Protein AF-A0A2U0SZQ0-F1 (afdb_monomer_lite)

Structure (mmCIF, N/CA/C/O backbone):
data_AF-A0A2U0SZQ0-F1
#
_entry.id   AF-A0A2U0SZQ0-F1
#
loop_
_atom_site.group_PDB
_atom_site.id
_atom_site.type_symbol
_atom_site.label_atom_id
_atom_site.label_alt_id
_atom_site.label_comp_id
_atom_site.label_asym_id
_atom_site.label_entity_id
_atom_site.label_seq_id
_atom_site.pdbx_PDB_ins_code
_atom_site.Cartn_x
_atom_site.Cartn_y
_atom_site.Cartn_z
_atom_site.occupancy
_atom_site.B_iso_or_equiv
_atom_site.auth_seq_id
_atom_site.auth_comp_id
_atom_site.auth_asym_id
_atom_site.auth_atom_id
_atom_site.pdbx_PDB_model_num
ATOM 1 N N . MET A 1 1 ? -16.485 -9.168 3.662 1.00 82.81 1 MET A N 1
ATOM 2 C CA . MET A 1 1 ? -15.797 -9.843 2.529 1.00 82.81 1 MET A CA 1
ATOM 3 C C .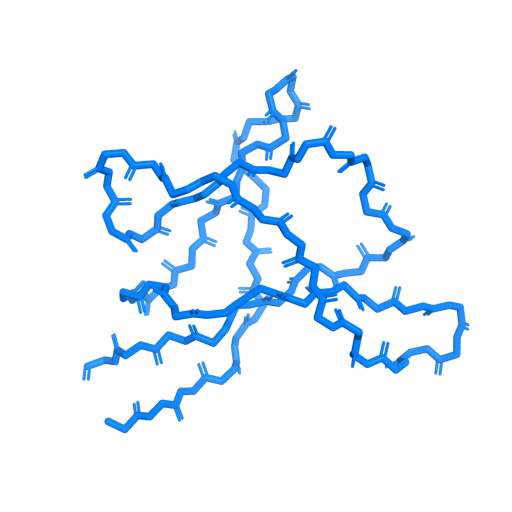 MET A 1 1 ? -14.544 -9.043 2.234 1.00 82.81 1 MET A C 1
ATOM 5 O O . MET A 1 1 ? -14.650 -7.822 2.244 1.00 82.81 1 MET A O 1
ATOM 9 N N . ASN A 1 2 ? -13.398 -9.685 2.008 1.00 91.44 2 ASN A N 1
ATOM 10 C CA . ASN A 1 2 ? -12.166 -8.955 1.708 1.00 91.44 2 ASN A CA 1
ATOM 11 C C . ASN A 1 2 ? -12.146 -8.528 0.237 1.00 91.44 2 ASN A C 1
ATOM 13 O O . ASN A 1 2 ? -12.537 -9.310 -0.631 1.00 91.44 2 ASN A O 1
ATOM 17 N N . VAL A 1 3 ? -11.708 -7.300 -0.041 1.00 93.75 3 VAL A N 1
ATOM 18 C CA . VAL A 1 3 ? -11.625 -6.747 -1.401 1.00 93.75 3 VAL A CA 1
ATOM 19 C C . VAL A 1 3 ? -10.281 -6.056 -1.581 1.00 93.75 3 VAL A C 1
ATOM 21 O O . VAL A 1 3 ? -9.883 -5.271 -0.727 1.00 93.75 3 VAL A O 1
ATOM 24 N N . ILE A 1 4 ? -9.599 -6.324 -2.696 1.00 95.25 4 ILE A N 1
ATOM 25 C CA . ILE A 1 4 ? -8.383 -5.604 -3.084 1.00 95.25 4 ILE A CA 1
ATOM 26 C C . ILE A 1 4 ? -8.794 -4.357 -3.866 1.00 95.25 4 ILE A C 1
ATOM 28 O O . ILE A 1 4 ? -9.474 -4.453 -4.888 1.00 95.25 4 ILE A O 1
ATOM 32 N N . THR A 1 5 ? -8.395 -3.186 -3.382 1.00 94.38 5 THR A N 1
ATOM 33 C CA . THR A 1 5 ? -8.701 -1.886 -3.990 1.00 94.38 5 THR A CA 1
ATOM 34 C C . THR A 1 5 ? -7.441 -1.033 -4.101 1.00 94.38 5 THR A C 1
ATOM 36 O O . THR A 1 5 ? -6.563 -1.165 -3.247 1.00 94.38 5 THR A O 1
ATOM 39 N N . PRO A 1 6 ? -7.329 -0.152 -5.108 1.00 95.62 6 PRO A N 1
ATOM 40 C CA . PRO A 1 6 ? -6.212 0.784 -5.186 1.00 95.62 6 PRO A CA 1
ATOM 41 C C . PRO A 1 6 ? -6.193 1.699 -3.955 1.00 95.62 6 PRO A C 1
ATOM 43 O O . PRO A 1 6 ? -7.246 2.160 -3.508 1.00 95.62 6 PRO A O 1
ATOM 46 N N . ALA A 1 7 ? -5.001 1.943 -3.414 1.00 96.38 7 ALA A N 1
ATOM 47 C CA . ALA A 1 7 ? -4.783 2.874 -2.315 1.00 96.38 7 ALA A CA 1
ATOM 48 C C . ALA A 1 7 ? -4.354 4.240 -2.867 1.00 96.38 7 ALA A C 1
ATOM 50 O O . ALA A 1 7 ? -3.560 4.324 -3.805 1.00 96.38 7 ALA A O 1
ATOM 51 N N . ALA A 1 8 ? -4.879 5.319 -2.293 1.00 96.56 8 ALA A N 1
ATOM 52 C CA . ALA A 1 8 ? -4.548 6.680 -2.697 1.00 96.56 8 ALA A CA 1
ATOM 53 C C . ALA A 1 8 ? -3.450 7.248 -1.796 1.00 96.56 8 ALA A C 1
ATOM 55 O O . ALA A 1 8 ? -3.556 7.164 -0.574 1.00 96.56 8 ALA A O 1
ATOM 56 N N . LEU A 1 9 ? -2.417 7.845 -2.390 1.00 96.38 9 LEU A N 1
ATOM 57 C CA . LEU A 1 9 ? -1.387 8.559 -1.640 1.00 96.38 9 LEU A CA 1
ATOM 58 C C . LEU A 1 9 ? -1.964 9.879 -1.112 1.00 96.38 9 LEU A C 1
ATOM 60 O O . LEU A 1 9 ? -2.442 10.700 -1.896 1.00 96.38 9 LEU A O 1
ATOM 64 N N . VAL A 1 10 ? -1.900 10.082 0.203 1.00 96.12 10 VAL A N 1
ATOM 65 C CA . VAL A 1 10 ? -2.449 11.269 0.882 1.00 96.12 10 VAL A CA 1
ATOM 66 C C . VAL A 1 10 ? -1.363 12.168 1.469 1.00 96.12 10 VAL A C 1
ATOM 68 O O . VAL A 1 10 ? -1.535 13.385 1.479 1.00 96.12 10 VAL A O 1
ATOM 71 N N . ASN A 1 11 ? -0.215 11.608 1.870 1.00 93.88 11 ASN A N 1
ATOM 72 C CA . ASN A 1 11 ? 0.964 12.384 2.257 1.00 93.88 11 ASN A CA 1
ATOM 73 C C . ASN A 1 11 ? 2.236 11.811 1.605 1.00 93.88 11 ASN A C 1
ATOM 75 O O . ASN A 1 11 ? 2.784 10.822 2.095 1.00 93.88 11 ASN A O 1
ATOM 79 N N . PRO A 1 12 ? 2.749 12.433 0.526 1.00 88.88 12 PRO A N 1
ATOM 80 C CA . PRO A 1 12 ? 3.971 11.981 -0.136 1.00 88.88 12 PRO A CA 1
ATOM 81 C C . PRO A 1 12 ? 5.223 12.049 0.744 1.00 88.88 12 PRO A C 1
ATOM 83 O O . PRO A 1 12 ? 6.122 11.236 0.565 1.00 88.88 12 PRO A O 1
ATOM 86 N N . GLY A 1 13 ? 5.295 13.002 1.683 1.00 91.06 13 GLY A N 1
ATOM 87 C CA . GLY A 1 13 ? 6.472 13.182 2.541 1.00 91.06 13 GLY A CA 1
ATOM 88 C C . GLY A 1 13 ? 6.656 12.058 3.560 1.00 91.06 13 GLY A C 1
ATOM 89 O O . GLY A 1 13 ? 7.780 11.762 3.953 1.00 91.06 13 GLY A O 1
ATOM 90 N N . GLU A 1 14 ? 5.558 11.414 3.951 1.00 91.88 14 GLU A N 1
ATOM 91 C CA . GLU A 1 14 ? 5.543 10.302 4.907 1.00 91.88 14 GLU A CA 1
ATOM 92 C C . GLU A 1 14 ? 5.207 8.965 4.243 1.00 91.88 14 GLU A C 1
ATOM 94 O O . GLU A 1 14 ? 5.104 7.960 4.935 1.00 91.88 14 GLU A O 1
ATOM 99 N N . PHE A 1 15 ? 5.023 8.941 2.918 1.00 95.00 15 PHE A N 1
ATOM 100 C CA . PHE A 1 15 ? 4.497 7.786 2.187 1.00 95.00 15 PHE A CA 1
ATOM 101 C C . PHE A 1 15 ? 3.213 7.221 2.829 1.00 95.00 15 PHE A C 1
ATOM 103 O O . PHE A 1 15 ? 3.068 6.007 2.992 1.00 95.00 15 PHE A O 1
ATOM 110 N N . GLU A 1 16 ? 2.288 8.111 3.208 1.00 96.56 16 GLU A N 1
ATOM 111 C CA . GLU A 1 16 ? 0.988 7.748 3.783 1.00 96.56 16 GLU A CA 1
ATOM 112 C C . GLU A 1 16 ? -0.050 7.511 2.684 1.00 96.56 16 GLU A C 1
ATOM 114 O O . GLU A 1 16 ? -0.247 8.350 1.796 1.00 96.56 16 GLU A O 1
ATOM 119 N N . TYR A 1 17 ? -0.762 6.393 2.797 1.00 97.44 17 TYR A N 1
ATOM 120 C CA . TYR A 1 17 ? -1.806 5.954 1.885 1.00 97.44 17 TYR A CA 1
ATOM 121 C C . TYR A 1 17 ? -3.124 5.724 2.621 1.00 97.44 17 TYR A C 1
ATOM 123 O O . TYR A 1 17 ? -3.144 5.363 3.798 1.00 97.44 17 TYR A O 1
ATOM 131 N N . GLN A 1 18 ? -4.226 5.873 1.888 1.00 97.00 18 GLN A N 1
ATOM 132 C CA . GLN A 1 18 ? -5.583 5.614 2.356 1.00 97.00 18 GLN A CA 1
ATOM 133 C C . GLN A 1 18 ? -6.303 4.609 1.445 1.00 97.00 18 GLN A C 1
ATOM 135 O O . GLN A 1 18 ? -6.162 4.648 0.219 1.00 97.00 18 GLN A O 1
ATOM 140 N N . ALA A 1 19 ? -7.107 3.732 2.043 1.00 95.25 19 ALA A N 1
ATOM 141 C CA . ALA A 1 19 ? -8.001 2.797 1.364 1.00 95.25 19 ALA A CA 1
ATOM 142 C C . ALA A 1 19 ? -9.431 2.898 1.923 1.00 95.25 19 ALA A C 1
ATOM 144 O O . ALA A 1 19 ? -9.650 3.424 3.004 1.00 95.25 19 ALA A O 1
ATOM 145 N N . ASN A 1 20 ? -10.436 2.399 1.197 1.00 91.19 20 ASN A N 1
ATOM 146 C CA . ASN A 1 20 ? -11.841 2.504 1.622 1.00 91.19 20 ASN A CA 1
ATOM 147 C C . ASN A 1 20 ? -12.293 1.280 2.444 1.00 91.19 20 ASN A C 1
ATOM 149 O O . ASN A 1 20 ? -13.112 0.477 1.982 1.00 91.19 20 ASN A O 1
ATOM 153 N N . GLY A 1 21 ? -11.710 1.112 3.630 1.00 91.69 21 GLY A N 1
ATOM 154 C CA . GLY A 1 21 ? -12.045 0.047 4.577 1.00 91.69 21 GLY A CA 1
ATOM 155 C C . GLY A 1 21 ? -10.873 -0.325 5.480 1.00 91.69 21 GLY A C 1
ATOM 156 O O . GLY A 1 21 ? -9.769 0.189 5.318 1.00 91.69 21 GLY A O 1
ATOM 157 N N . LYS A 1 22 ? -11.107 -1.253 6.413 1.00 94.38 22 LYS A N 1
ATOM 158 C CA . LYS A 1 22 ? -10.072 -1.699 7.353 1.00 94.38 22 LYS A CA 1
ATOM 159 C C . LYS A 1 22 ? -8.995 -2.498 6.629 1.00 94.38 22 LYS A C 1
ATOM 161 O O . LYS A 1 22 ? -9.304 -3.550 6.071 1.00 94.38 22 LYS A O 1
ATOM 166 N N . ILE A 1 23 ? -7.752 -2.036 6.673 1.00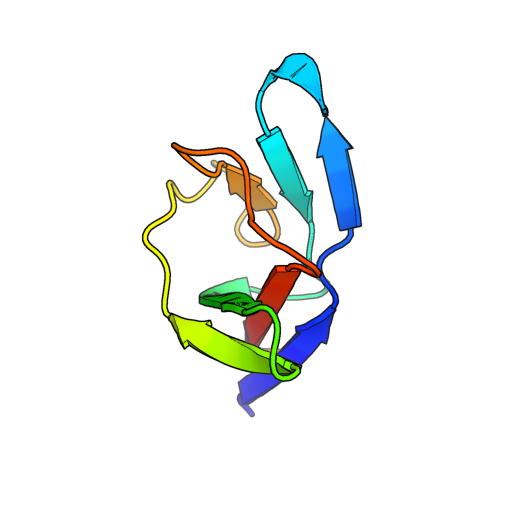 96.12 23 ILE A N 1
ATOM 167 C CA . ILE A 1 23 ? -6.632 -2.651 5.952 1.00 96.12 23 ILE A CA 1
ATOM 168 C C . ILE A 1 23 ? -6.223 -3.977 6.603 1.00 96.12 23 ILE A C 1
ATOM 170 O O . ILE A 1 23 ? -6.104 -4.088 7.822 1.00 96.12 23 ILE A O 1
ATOM 174 N N . VAL A 1 24 ? -6.008 -4.991 5.766 1.00 95.50 24 VAL A N 1
ATOM 175 C CA . VAL A 1 24 ? -5.549 -6.332 6.165 1.00 95.50 24 VAL A CA 1
ATOM 176 C C . VAL A 1 24 ? -4.161 -6.621 5.609 1.00 95.50 24 VAL A C 1
ATOM 178 O O . VAL A 1 24 ? -3.313 -7.175 6.304 1.00 95.50 24 VAL A O 1
ATOM 181 N N . ARG A 1 25 ? -3.945 -6.287 4.332 1.00 96.38 25 ARG A N 1
ATOM 182 C CA . ARG A 1 25 ? -2.690 -6.484 3.599 1.00 96.38 25 ARG A CA 1
ATOM 183 C C . ARG A 1 25 ? -2.503 -5.359 2.594 1.00 96.38 25 ARG A C 1
ATOM 185 O O . ARG A 1 25 ? -3.481 -4.811 2.088 1.00 96.38 25 ARG A O 1
ATOM 192 N N . VAL A 1 26 ? -1.251 -5.064 2.276 1.00 97.25 26 VAL A N 1
ATOM 193 C CA . VAL A 1 26 ? -0.872 -4.061 1.281 1.00 97.25 26 VAL A CA 1
ATOM 194 C C . VAL A 1 26 ? 0.014 -4.716 0.230 1.00 97.25 26 VAL A C 1
ATOM 196 O O . VAL A 1 26 ? 0.812 -5.602 0.539 1.00 97.25 26 VAL A O 1
ATOM 199 N N . PHE A 1 27 ? -0.154 -4.287 -1.015 1.00 97.50 27 PHE A N 1
ATOM 200 C CA . PHE A 1 27 ? 0.561 -4.786 -2.176 1.00 97.50 27 PHE A CA 1
ATOM 201 C C . PHE A 1 27 ? 1.116 -3.628 -2.996 1.00 97.50 27 PHE A C 1
ATOM 203 O O . PHE A 1 27 ? 0.503 -2.564 -3.073 1.00 97.50 27 PHE A O 1
ATOM 210 N N . ASP A 1 28 ? 2.229 -3.879 -3.665 1.00 96.56 28 ASP A N 1
ATOM 211 C CA . ASP A 1 28 ? 2.802 -3.014 -4.690 1.00 96.56 28 ASP A CA 1
ATOM 212 C C . ASP A 1 28 ? 2.934 -3.793 -6.000 1.00 96.56 28 ASP A C 1
ATOM 214 O O . ASP A 1 28 ? 3.154 -5.008 -5.997 1.00 96.56 28 ASP A O 1
ATOM 218 N N . THR A 1 29 ? 2.767 -3.109 -7.128 1.00 96.25 29 THR A N 1
ATOM 219 C CA . THR A 1 29 ? 2.963 -3.717 -8.445 1.00 96.25 29 THR A CA 1
ATOM 220 C C . THR A 1 29 ? 4.424 -3.652 -8.857 1.00 96.25 29 THR A C 1
ATOM 222 O O . THR A 1 29 ? 5.003 -2.567 -8.875 1.00 96.25 29 THR A O 1
ATOM 225 N N . ASN A 1 30 ? 4.996 -4.771 -9.296 1.00 92.94 30 ASN A N 1
ATOM 226 C CA . ASN A 1 30 ? 6.315 -4.772 -9.935 1.00 92.94 30 ASN A CA 1
ATOM 227 C C . ASN A 1 30 ? 6.259 -4.281 -11.403 1.00 92.94 30 ASN A C 1
ATOM 229 O O . ASN A 1 30 ? 5.197 -3.953 -11.933 1.00 92.94 30 ASN A O 1
ATOM 233 N N . GLY A 1 31 ? 7.406 -4.273 -12.095 1.00 87.81 31 GLY A N 1
ATOM 234 C CA . GLY A 1 31 ? 7.511 -3.860 -13.507 1.00 87.81 31 GLY A CA 1
ATOM 235 C C . GLY A 1 31 ? 6.732 -4.718 -14.507 1.00 87.81 31 GLY A C 1
ATOM 236 O O . GLY A 1 31 ? 6.536 -4.289 -15.641 1.00 87.81 31 GLY A O 1
ATOM 237 N N . SER A 1 32 ? 6.256 -5.888 -14.083 1.00 93.12 32 SER A N 1
ATOM 238 C CA . SER A 1 32 ? 5.395 -6.782 -14.863 1.00 93.12 32 SER A CA 1
ATOM 239 C C . SER A 1 32 ? 3.905 -6.610 -14.528 1.00 93.12 32 SER A C 1
ATOM 241 O O . SER A 1 32 ? 3.067 -7.268 -15.140 1.00 93.12 32 SER A O 1
ATOM 243 N N . GLY A 1 33 ? 3.560 -5.744 -13.567 1.00 89.88 33 GLY A N 1
ATOM 244 C CA . GLY A 1 33 ? 2.191 -5.527 -13.091 1.00 89.88 33 GLY A CA 1
ATOM 245 C C . GLY A 1 33 ? 1.694 -6.560 -12.073 1.00 89.88 33 GLY A C 1
ATOM 246 O O . GLY A 1 33 ? 0.506 -6.571 -11.755 1.00 89.88 33 GLY A O 1
ATOM 247 N N . GLU A 1 34 ? 2.565 -7.428 -11.553 1.00 94.69 34 GLU A N 1
ATOM 248 C CA . GLU A 1 34 ? 2.194 -8.420 -10.538 1.00 94.69 34 GLU A CA 1
ATOM 249 C C . GLU A 1 34 ? 2.080 -7.773 -9.157 1.00 94.69 34 GLU A C 1
ATOM 251 O O . GLU A 1 34 ? 2.929 -6.965 -8.783 1.00 94.69 34 GLU A O 1
ATOM 256 N N . LEU A 1 35 ? 1.066 -8.170 -8.383 1.00 96.06 35 LEU A N 1
ATOM 257 C CA . LEU A 1 35 ? 0.862 -7.709 -7.010 1.00 96.06 35 LEU A CA 1
ATOM 258 C C . LEU A 1 35 ? 1.760 -8.483 -6.044 1.00 96.06 35 LEU A C 1
ATOM 260 O O . LEU A 1 35 ? 1.544 -9.672 -5.799 1.00 96.06 35 LEU A O 1
ATOM 264 N N . LEU A 1 36 ? 2.729 -7.791 -5.457 1.00 96.00 36 LEU A N 1
ATOM 265 C CA . LEU A 1 36 ? 3.624 -8.338 -4.446 1.00 96.00 36 LEU A CA 1
ATOM 266 C C . LEU A 1 36 ? 3.233 -7.795 -3.068 1.00 96.00 36 LEU A C 1
ATOM 268 O O . LEU A 1 36 ? 3.079 -6.582 -2.928 1.00 96.00 36 LEU A O 1
ATOM 272 N N . PRO A 1 37 ?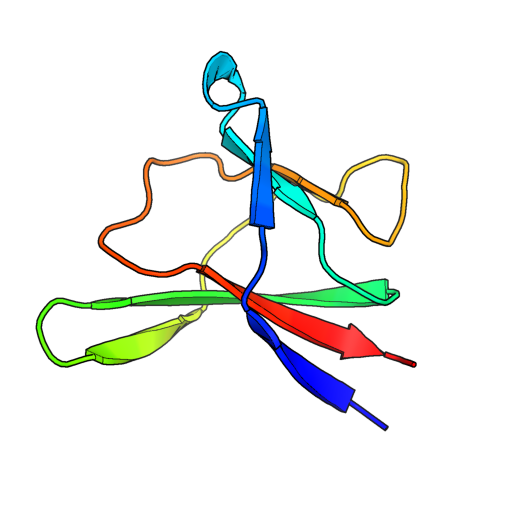 3.047 -8.652 -2.049 1.00 96.06 37 PRO A N 1
ATOM 273 C CA . PRO A 1 37 ? 2.753 -8.188 -0.701 1.00 96.06 37 PRO A CA 1
ATOM 274 C C . PRO A 1 37 ? 3.947 -7.412 -0.144 1.00 96.06 37 PRO A C 1
ATOM 276 O O . PRO A 1 37 ? 5.092 -7.841 -0.292 1.00 96.06 37 PRO A O 1
ATOM 279 N N . ILE A 1 38 ? 3.669 -6.295 0.520 1.00 95.50 38 ILE A N 1
ATOM 280 C CA . ILE A 1 38 ? 4.689 -5.440 1.127 1.00 95.50 38 ILE A CA 1
ATOM 281 C C . ILE A 1 38 ? 4.375 -5.155 2.591 1.00 95.50 38 ILE A C 1
ATOM 283 O O . ILE A 1 38 ? 3.221 -5.173 3.027 1.00 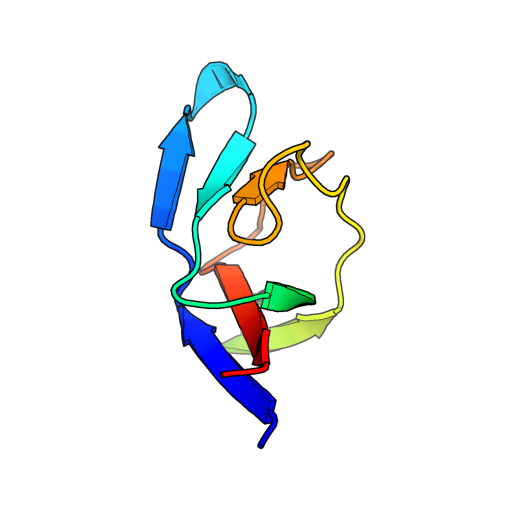95.50 38 ILE A O 1
ATOM 287 N N . GLU A 1 39 ? 5.428 -4.888 3.357 1.00 95.69 39 GLU A N 1
ATOM 288 C CA . GLU A 1 39 ? 5.298 -4.479 4.748 1.00 95.69 39 GLU A CA 1
ATOM 289 C C . GLU A 1 39 ? 4.849 -3.021 4.851 1.00 95.69 39 GLU A C 1
ATOM 291 O O . GLU A 1 39 ? 5.250 -2.156 4.069 1.00 95.69 39 GLU A O 1
ATOM 296 N N . TYR A 1 40 ? 4.019 -2.748 5.852 1.00 95.94 40 TYR A N 1
ATOM 297 C CA . TYR A 1 40 ? 3.490 -1.423 6.114 1.00 95.94 40 TYR A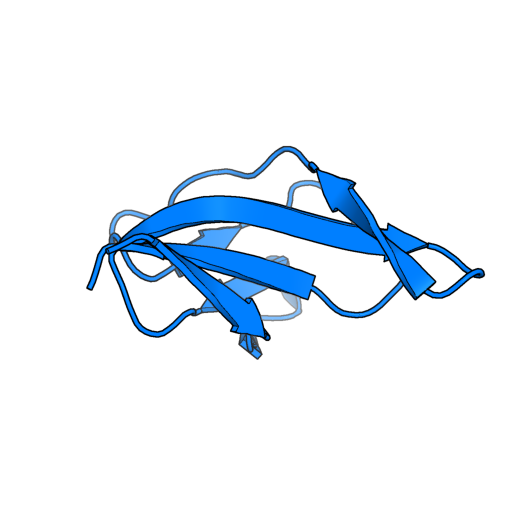 CA 1
ATOM 298 C C . TYR A 1 40 ? 3.312 -1.208 7.615 1.00 95.94 40 TYR A C 1
ATOM 300 O O . TYR A 1 40 ? 3.210 -2.153 8.400 1.00 95.94 40 TYR A O 1
ATOM 308 N N . LYS A 1 41 ? 3.255 0.057 8.020 1.00 96.38 41 LYS A N 1
ATOM 309 C CA . LYS A 1 41 ? 2.879 0.452 9.374 1.00 96.38 41 LYS A CA 1
ATOM 310 C C . LYS A 1 41 ? 1.425 0.910 9.367 1.00 96.38 41 LYS A C 1
ATOM 312 O O . LYS A 1 41 ? 1.086 1.863 8.671 1.00 96.38 41 LYS A O 1
ATOM 317 N N . GLN A 1 42 ? 0.575 0.236 10.135 1.00 93.00 42 GLN A N 1
ATOM 318 C CA . GLN A 1 42 ? -0.822 0.638 10.304 1.00 93.00 42 GLN A CA 1
ATOM 319 C C . GLN A 1 42 ? -0.885 2.021 10.978 1.00 93.00 42 GLN A C 1
ATOM 321 O O . GLN A 1 42 ? -0.181 2.258 11.967 1.00 93.00 42 GLN A O 1
ATOM 326 N N . HIS A 1 43 ? -1.693 2.931 10.429 1.00 93.88 43 HIS A N 1
ATOM 327 C CA . HIS A 1 43 ? -1.976 4.221 11.059 1.00 93.88 43 HIS A CA 1
ATOM 328 C C . HIS A 1 43 ? -2.939 4.032 12.247 1.00 93.88 43 HIS A C 1
ATOM 330 O O . HIS A 1 43 ? -3.511 2.960 12.429 1.00 93.88 43 HIS A O 1
ATOM 336 N N . ALA A 1 44 ? -3.136 5.064 13.071 1.00 91.75 44 ALA A N 1
ATOM 337 C CA . ALA A 1 44 ? -4.166 5.023 14.116 1.00 91.75 44 ALA A CA 1
ATOM 338 C C . ALA A 1 44 ? -5.585 4.888 13.528 1.00 91.75 44 ALA A C 1
ATOM 340 O O . ALA A 1 44 ? -6.472 4.327 14.168 1.00 91.75 44 ALA A O 1
ATOM 341 N N . ASP A 1 45 ? -5.762 5.377 12.299 1.00 92.69 45 ASP A N 1
ATOM 342 C CA . ASP A 1 45 ? -6.966 5.166 11.507 1.00 92.69 45 ASP A CA 1
ATOM 343 C C . ASP A 1 45 ? -6.841 3.833 10.754 1.00 92.69 45 ASP A C 1
ATOM 345 O O . ASP A 1 45 ? -5.872 3.595 10.028 1.00 92.69 45 ASP A O 1
ATOM 349 N N . ASP A 1 46 ? -7.827 2.950 10.923 1.00 91.75 46 ASP A N 1
ATOM 350 C CA . ASP A 1 46 ? -7.835 1.602 10.332 1.00 91.75 46 ASP A CA 1
ATOM 351 C C . ASP A 1 46 ? -7.850 1.608 8.785 1.00 91.75 46 ASP A C 1
ATOM 353 O O . ASP A 1 46 ? -7.593 0.574 8.162 1.00 91.75 46 ASP A O 1
ATOM 357 N N . ASP A 1 47 ? -8.152 2.754 8.170 1.00 94.62 47 ASP A N 1
ATOM 358 C CA . ASP A 1 47 ? -8.243 2.977 6.725 1.00 94.62 47 ASP A CA 1
ATOM 359 C C . ASP A 1 47 ? -6.980 3.620 6.121 1.00 94.62 47 ASP A C 1
ATOM 361 O O . ASP A 1 47 ? -6.908 3.821 4.904 1.00 94.62 47 ASP A O 1
ATOM 365 N N . LYS A 1 48 ? -5.960 3.891 6.947 1.00 97.00 48 LYS A N 1
ATOM 366 C CA . LYS A 1 48 ? -4.674 4.455 6.526 1.00 97.00 48 LYS A CA 1
ATOM 367 C C . LYS A 1 48 ? -3.479 3.605 6.930 1.00 97.00 48 LYS A C 1
ATOM 369 O O . LYS A 1 48 ? -3.476 2.890 7.933 1.00 97.00 48 LYS A O 1
ATOM 374 N N . PHE A 1 49 ? -2.410 3.735 6.159 1.00 97.06 49 PHE A N 1
ATOM 375 C CA . PHE A 1 49 ? -1.136 3.091 6.438 1.00 97.06 49 PHE A CA 1
ATOM 376 C C . PHE A 1 49 ? 0.038 3.879 5.872 1.00 97.06 49 PHE A C 1
ATOM 378 O O . PHE A 1 49 ? -0.108 4.676 4.950 1.00 97.06 49 PHE A O 1
ATOM 385 N N . ILE A 1 50 ? 1.222 3.607 6.410 1.00 97.38 50 ILE A N 1
ATOM 386 C CA . ILE A 1 50 ? 2.483 4.203 5.982 1.00 97.38 50 ILE A CA 1
ATOM 387 C C . ILE A 1 50 ? 3.380 3.116 5.399 1.00 97.38 50 ILE A C 1
ATOM 389 O O . ILE A 1 50 ? 3.576 2.063 6.019 1.00 97.38 50 ILE A O 1
ATOM 393 N N . LEU A 1 51 ? 3.951 3.381 4.226 1.00 96.38 51 LEU A N 1
ATOM 394 C CA . LEU A 1 51 ? 5.001 2.543 3.658 1.00 96.38 51 LEU A CA 1
ATOM 395 C C . LEU A 1 51 ? 6.370 2.970 4.185 1.00 96.38 51 LEU A C 1
ATOM 397 O O . LEU A 1 51 ? 6.687 4.151 4.260 1.00 96.38 51 LEU A O 1
ATOM 401 N N . GLN A 1 52 ? 7.201 1.992 4.542 1.00 91.50 52 GLN A N 1
ATOM 402 C CA . GLN A 1 52 ? 8.570 2.254 5.007 1.00 91.50 52 GLN A CA 1
ATOM 403 C C . GLN A 1 52 ? 9.544 2.533 3.855 1.00 91.50 52 GLN A C 1
ATOM 405 O O . GLN A 1 52 ? 10.633 3.061 4.071 1.00 91.50 52 GLN A O 1
ATOM 410 N N . PHE A 1 53 ? 9.150 2.170 2.634 1.00 89.94 53 PHE A N 1
ATOM 411 C CA . PHE A 1 53 ? 9.951 2.298 1.426 1.00 89.94 53 PHE A CA 1
ATOM 412 C C . PHE A 1 53 ? 9.101 2.874 0.299 1.00 89.94 53 PHE A C 1
ATOM 414 O O . PHE A 1 53 ? 7.875 2.749 0.296 1.00 89.94 53 PHE A O 1
ATOM 421 N N . GLN A 1 54 ? 9.769 3.482 -0.677 1.00 91.94 54 GLN A N 1
ATOM 422 C CA . GLN A 1 54 ? 9.106 3.956 -1.880 1.00 91.94 54 GLN A CA 1
ATOM 423 C C . GLN A 1 54 ? 8.608 2.752 -2.706 1.00 91.94 54 GLN A C 1
ATOM 425 O O . GLN A 1 54 ? 9.419 1.873 -3.012 1.00 91.94 54 GLN A O 1
ATOM 430 N N . PRO A 1 55 ? 7.313 2.697 -3.071 1.00 92.81 55 PRO A N 1
ATOM 431 C CA . PRO A 1 55 ? 6.792 1.632 -3.921 1.00 92.81 55 PRO A CA 1
ATOM 432 C C . PRO A 1 55 ? 7.356 1.732 -5.341 1.00 92.81 55 PRO A C 1
ATOM 434 O O . PRO A 1 55 ? 7.676 2.819 -5.831 1.00 92.81 55 PRO A O 1
ATOM 437 N N . PHE A 1 56 ? 7.465 0.587 -6.004 1.00 93.19 56 PHE A N 1
ATOM 438 C CA . PHE A 1 56 ? 7.861 0.472 -7.398 1.00 93.19 56 PHE A CA 1
ATOM 439 C C . PHE A 1 56 ? 6.759 0.978 -8.336 1.00 93.19 56 PHE A C 1
ATOM 441 O O . PHE A 1 56 ? 7.060 1.636 -9.334 1.00 93.19 56 PHE A O 1
ATOM 448 N N . GLY A 1 57 ? 5.492 0.681 -8.036 1.00 92.62 57 GLY A N 1
ATOM 449 C CA . GLY A 1 57 ? 4.365 1.014 -8.896 1.00 92.62 57 GLY A CA 1
ATOM 450 C C . GLY A 1 57 ? 3.117 1.451 -8.133 1.00 92.62 57 GLY A C 1
ATOM 451 O O . GLY A 1 57 ? 3.156 2.338 -7.283 1.00 92.62 57 GLY A O 1
ATOM 452 N N . THR A 1 58 ? 1.967 0.902 -8.527 1.00 95.06 58 THR A N 1
ATOM 453 C CA . THR A 1 58 ? 0.671 1.230 -7.928 1.00 95.06 58 THR A CA 1
ATOM 454 C C . THR A 1 58 ? 0.461 0.421 -6.658 1.00 95.06 58 THR A C 1
ATOM 456 O O . THR A 1 58 ? 0.580 -0.804 -6.663 1.00 95.06 58 THR A O 1
ATOM 459 N N . VAL A 1 59 ? 0.067 1.109 -5.590 1.00 97.06 59 VAL A N 1
ATOM 460 C CA . VAL A 1 59 ? -0.218 0.491 -4.296 1.00 97.06 59 VAL A CA 1
ATOM 461 C C . VAL A 1 59 ? -1.679 0.050 -4.231 1.00 97.06 59 VAL A C 1
ATOM 463 O O . VAL A 1 59 ? -2.596 0.805 -4.562 1.00 97.06 59 VAL A O 1
ATOM 466 N N . TYR A 1 60 ? -1.900 -1.171 -3.759 1.00 97.38 60 TYR A N 1
ATOM 467 C CA . TYR A 1 60 ? -3.220 -1.736 -3.500 1.00 97.38 60 TYR A CA 1
ATOM 468 C C . TYR A 1 60 ? -3.325 -2.167 -2.041 1.00 97.38 60 TYR A C 1
ATOM 470 O O . TYR A 1 60 ? -2.353 -2.616 -1.441 1.00 97.38 60 TYR A O 1
ATOM 478 N N . ALA A 1 61 ? -4.524 -2.084 -1.480 1.00 96.94 61 ALA A N 1
ATOM 479 C CA . ALA A 1 61 ? -4.830 -2.591 -0.152 1.00 96.94 61 ALA A CA 1
ATOM 480 C C . ALA A 1 61 ? -5.949 -3.627 -0.243 1.00 96.94 61 ALA A C 1
ATOM 482 O O . ALA A 1 61 ? -6.967 -3.405 -0.900 1.00 96.94 61 ALA A O 1
ATOM 483 N N . GLU A 1 62 ? -5.771 -4.755 0.433 1.00 97.31 62 GLU A N 1
ATOM 484 C CA . GLU A 1 62 ? -6.879 -5.634 0.778 1.00 97.31 62 GLU A CA 1
ATOM 485 C C . GLU A 1 62 ? -7.551 -5.094 2.032 1.00 97.31 62 GLU A C 1
ATOM 487 O O . GLU A 1 62 ? -6.912 -4.965 3.079 1.00 97.31 62 GLU A O 1
ATOM 492 N N . VAL A 1 63 ? -8.844 -4.806 1.920 1.00 95.56 63 VAL A N 1
ATOM 493 C CA . VAL A 1 63 ? -9.642 -4.238 3.003 1.00 95.56 63 VAL A CA 1
ATOM 494 C C . VAL A 1 63 ? -10.823 -5.125 3.375 1.00 95.56 63 VAL A C 1
ATOM 496 O O . VAL A 1 63 ? -11.389 -5.823 2.528 1.00 95.56 63 VAL A O 1
ATOM 499 N N . VAL A 1 64 ? -11.232 -5.053 4.640 1.00 94.06 64 VAL A N 1
ATOM 500 C CA . VAL A 1 64 ? -12.533 -5.538 5.112 1.00 94.06 64 VAL A CA 1
ATOM 501 C C . VAL A 1 64 ? -13.531 -4.383 5.055 1.00 94.06 64 VAL A C 1
ATOM 503 O O . VAL A 1 64 ? -13.293 -3.327 5.643 1.00 94.06 64 VAL A O 1
ATOM 506 N N . ARG A 1 65 ? -14.638 -4.605 4.340 1.00 77.81 65 ARG A N 1
ATOM 507 C CA . ARG A 1 65 ? -15.849 -3.774 4.396 1.00 77.81 65 ARG A CA 1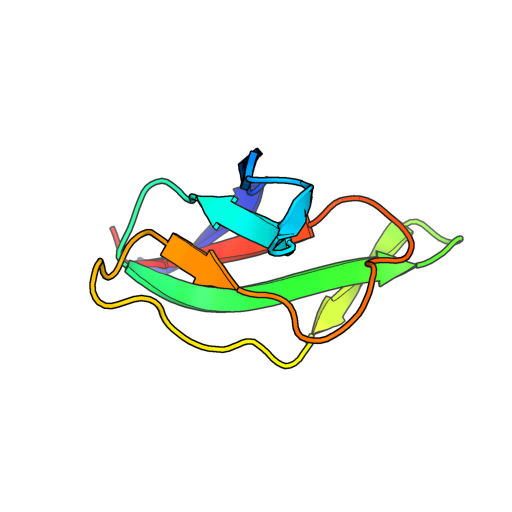
ATOM 508 C C . ARG A 1 65 ? -16.828 -4.305 5.428 1.00 77.81 65 ARG A C 1
ATOM 510 O O . ARG A 1 65 ? -16.947 -5.555 5.500 1.00 77.81 65 ARG A O 1
#

Secondary structure (DSSP, 8-state):
-EEEEEPEEEETTTTEEE-SSEEEEEEEE-TT--EEEE-EEEPSSTTEEEESS--SS-EEEEEE-

Foldseek 3Di:
DKDKDFWAQDDPVQQKTFDDAQFDWKFAQAPVRDTDTADWAQDPDRGMITHPDDGRHTMITTHDD

pLDDT: mean 94.11, std 3.41, range [77.81, 97.5]

Sequence (65 aa):
MNVITPAALVNPGEFEYQANGKIVRVFDTNGSGELLPIEYKQHADDDKFILQFQPFGTVYAEVVR

Radius of gyration: 10.72 Å; chains: 1; bounding box: 26×23×29 Å